Protein AF-A0A259BBX1-F1 (afdb_monomer)

Mean predicted aligned error: 19.32 Å

Secondary structure (DSSP, 8-state):
-----HHHHHHHHHHHHHHHHHHHHHHHHHHHHHHHHHHHHHHHHTTS--------------SS-S---------------------------

pLDDT: mean 70.73, std 16.95, range [48.12, 94.69]

Solvent-accessible surface area (backbone atoms only — not comparable to full-atom values): 6556 Å² total; per-residue (Å²): 141,78,90,74,48,72,68,57,56,53,54,52,51,52,51,50,43,63,75,61,31,68,69,51,52,49,59,54,44,48,59,53,44,51,56,51,49,53,51,54,48,52,64,53,42,78,78,40,85,92,73,88,82,89,82,87,81,85,77,93,78,87,86,86,79,84,78,89,74,90,82,78,92,74,91,73,88,74,86,75,84,78,88,75,80,76,88,78,87,79,78,89,128

Foldseek 3Di:
DPPDDPVVVVVVVVVVCVVCPPVNCCVVCLVVVVVVVVVVVVVVCVVPPDDDDDDDDDDPDDDPDDDDDDDDDDDDPDDDPDPPPPDDPPDDD

Sequence (93 aa):
MGSFSIWHWLVILAIVLLLFGTKRLKNLGSDLGGAIKGFKSAVKDEDKKPDDAAATGTTPDSLAHKSVDAGRVIEGEAVSRNTTQDSSNNKPS

Structure (mmCIF, N/CA/C/O backbone):
data_AF-A0A259BBX1-F1
#
_entry.id   AF-A0A259BBX1-F1
#
loop_
_atom_site.group_PDB
_atom_site.id
_atom_site.type_symbol
_atom_site.label_atom_id
_atom_site.label_alt_id
_atom_site.label_comp_id
_atom_site.label_asym_id
_atom_site.label_entity_id
_atom_site.label_seq_id
_atom_site.pdbx_PDB_ins_code
_atom_site.Cartn_x
_atom_site.Cartn_y
_atom_site.Cartn_z
_atom_site.occupancy
_atom_site.B_iso_or_equiv
_atom_site.auth_seq_id
_atom_site.auth_comp_id
_atom_site.auth_asym_id
_atom_site.auth_atom_id
_atom_site.pdbx_PDB_model_num
ATOM 1 N N . MET A 1 1 ? 13.666 -25.477 -12.564 1.00 54.44 1 MET A N 1
ATOM 2 C CA . MET A 1 1 ? 12.419 -24.701 -12.742 1.00 54.44 1 MET A CA 1
ATOM 3 C C . MET A 1 1 ? 12.339 -23.622 -11.659 1.00 54.44 1 MET A C 1
ATOM 5 O O . MET A 1 1 ? 11.619 -23.784 -10.688 1.00 54.44 1 MET A O 1
ATOM 9 N N . GLY A 1 2 ? 13.163 -22.573 -11.760 1.00 64.94 2 GLY A N 1
ATOM 10 C CA . GLY A 1 2 ? 13.292 -21.502 -10.752 1.00 64.94 2 GLY A CA 1
ATOM 11 C C . GLY A 1 2 ? 12.708 -20.179 -11.247 1.00 64.94 2 GLY A C 1
ATOM 12 O O . GLY A 1 2 ? 13.338 -19.134 -11.133 1.00 64.94 2 GLY A O 1
ATOM 13 N N . SER A 1 3 ? 11.549 -20.252 -11.898 1.00 59.09 3 SER A N 1
ATOM 14 C CA . SER A 1 3 ? 11.063 -19.241 -12.844 1.00 59.09 3 SER A CA 1
ATOM 15 C C . SER A 1 3 ? 10.522 -17.957 -12.205 1.00 59.09 3 SER A C 1
ATOM 17 O O . SER A 1 3 ? 10.198 -17.021 -12.924 1.00 59.09 3 SER A O 1
ATOM 19 N N . PHE A 1 4 ? 10.448 -17.881 -10.875 1.00 66.69 4 PHE A N 1
ATOM 20 C CA . PHE A 1 4 ? 9.910 -16.720 -10.161 1.00 66.69 4 PHE A CA 1
ATOM 21 C C . PHE A 1 4 ? 10.856 -16.292 -9.041 1.00 66.69 4 PHE A C 1
ATOM 23 O O . PHE A 1 4 ? 10.531 -16.340 -7.857 1.00 66.69 4 PHE A O 1
ATOM 30 N N . SER A 1 5 ? 12.068 -15.899 -9.439 1.00 84.25 5 SER A N 1
ATOM 31 C CA . SER A 1 5 ? 13.019 -15.222 -8.557 1.00 84.25 5 SER A CA 1
ATOM 32 C C . SER A 1 5 ? 12.358 -13.989 -7.936 1.00 84.25 5 SER A C 1
ATOM 34 O O . SER A 1 5 ? 11.617 -13.275 -8.611 1.00 84.25 5 SER A O 1
ATOM 36 N N . ILE A 1 6 ? 12.650 -13.709 -6.666 1.00 85.25 6 ILE A N 1
ATOM 37 C CA . ILE A 1 6 ? 12.172 -12.527 -5.920 1.00 85.25 6 ILE A CA 1
ATOM 38 C C . ILE A 1 6 ? 12.391 -11.224 -6.715 1.00 85.25 6 ILE A C 1
ATOM 40 O O . ILE A 1 6 ? 11.589 -10.295 -6.643 1.00 85.25 6 ILE A O 1
ATO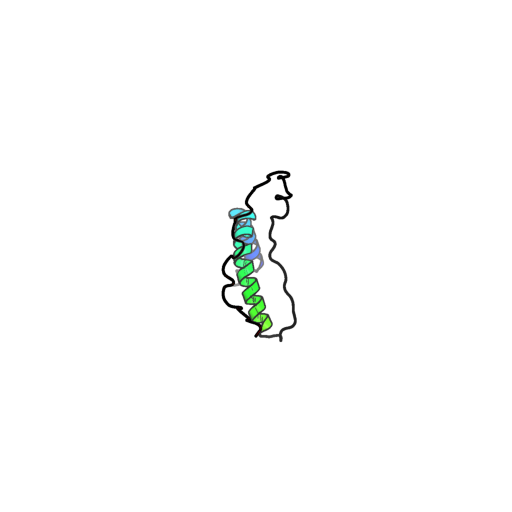M 44 N N . TRP A 1 7 ? 13.424 -11.196 -7.559 1.00 90.38 7 TRP A N 1
ATOM 45 C CA . TRP A 1 7 ? 13.702 -10.109 -8.496 1.00 90.38 7 TRP A CA 1
ATOM 46 C C . TRP A 1 7 ? 12.587 -9.836 -9.513 1.00 90.38 7 TRP A C 1
ATOM 48 O O . TRP A 1 7 ? 12.333 -8.681 -9.838 1.00 90.38 7 TRP A O 1
ATOM 58 N N . HIS A 1 8 ? 11.883 -10.863 -9.988 1.00 88.75 8 HIS A N 1
ATOM 59 C CA . HIS A 1 8 ? 10.758 -10.704 -10.911 1.00 88.75 8 HIS A CA 1
ATOM 60 C C . HIS A 1 8 ? 9.586 -9.969 -10.246 1.00 88.75 8 HIS A C 1
ATOM 62 O O . HIS A 1 8 ? 9.018 -9.044 -10.826 1.00 88.75 8 HIS A O 1
ATOM 68 N N . TRP A 1 9 ? 9.280 -10.316 -8.992 1.00 91.81 9 TRP A N 1
ATOM 69 C CA . TRP A 1 9 ? 8.228 -9.656 -8.218 1.00 91.81 9 TRP A CA 1
ATOM 70 C C . TRP A 1 9 ? 8.543 -8.184 -7.934 1.00 91.81 9 TRP A C 1
ATOM 72 O O . TRP A 1 9 ? 7.639 -7.354 -8.018 1.00 91.81 9 TRP A O 1
ATOM 82 N N . LEU A 1 10 ? 9.810 -7.833 -7.678 1.00 90.81 10 LEU A N 1
ATOM 83 C CA . LEU A 1 10 ? 10.228 -6.431 -7.527 1.00 90.81 10 LEU A CA 1
ATOM 84 C C . LEU A 1 10 ? 9.995 -5.614 -8.804 1.00 90.81 10 LEU A C 1
ATOM 86 O O . LEU A 1 10 ? 9.501 -4.489 -8.729 1.00 90.81 10 LEU A O 1
ATOM 90 N N . VAL A 1 11 ? 10.306 -6.185 -9.972 1.00 92.62 11 VAL A N 1
ATOM 91 C CA . VAL A 1 11 ? 10.105 -5.511 -11.265 1.00 92.62 11 VAL A CA 1
ATOM 92 C C . VAL A 1 11 ? 8.614 -5.321 -11.560 1.00 92.62 11 VAL A C 1
ATOM 94 O O . VAL A 1 11 ? 8.210 -4.229 -11.958 1.00 92.62 11 VAL A O 1
ATOM 97 N N . ILE A 1 12 ? 7.773 -6.328 -11.301 1.00 92.81 12 ILE A N 1
ATOM 98 C CA . ILE A 1 12 ? 6.315 -6.195 -11.467 1.00 92.81 12 ILE A CA 1
ATOM 99 C C . ILE A 1 12 ? 5.754 -5.127 -10.524 1.00 92.81 12 ILE A C 1
ATOM 101 O O . ILE A 1 12 ? 4.979 -4.273 -10.956 1.00 92.81 12 ILE A O 1
ATOM 105 N N . LEU A 1 13 ? 6.163 -5.136 -9.253 1.00 92.56 13 LEU A N 1
ATOM 106 C CA . LEU A 1 13 ? 5.703 -4.158 -8.269 1.00 92.56 13 LEU A CA 1
ATOM 107 C C . LEU A 1 13 ? 6.054 -2.726 -8.693 1.00 92.56 13 LEU A C 1
ATOM 109 O O . LEU A 1 13 ? 5.217 -1.829 -8.578 1.00 92.56 13 LEU A O 1
ATOM 113 N N . ALA A 1 14 ? 7.261 -2.519 -9.227 1.00 93.38 14 ALA A N 1
ATOM 114 C CA . ALA A 1 14 ? 7.689 -1.224 -9.745 1.00 93.38 14 ALA A CA 1
ATOM 115 C C . ALA A 1 14 ? 6.802 -0.748 -10.907 1.00 93.38 14 ALA A C 1
ATOM 117 O O . ALA A 1 14 ? 6.378 0.408 -10.923 1.00 93.38 14 ALA A O 1
ATOM 118 N N . ILE A 1 15 ? 6.463 -1.640 -11.843 1.00 94.69 15 ILE A N 1
ATOM 119 C CA . ILE A 1 15 ? 5.576 -1.320 -12.971 1.00 94.69 15 ILE A CA 1
ATOM 120 C C . ILE A 1 15 ? 4.169 -0.965 -12.468 1.00 94.69 15 ILE A C 1
ATOM 122 O O . ILE A 1 15 ? 3.611 0.050 -12.880 1.00 94.69 15 ILE A O 1
ATOM 126 N N . VAL A 1 16 ? 3.607 -1.730 -11.529 1.00 92.50 16 VAL A N 1
ATOM 127 C CA . VAL A 1 16 ? 2.286 -1.438 -10.938 1.00 92.50 16 VAL A CA 1
ATOM 128 C C . VAL A 1 16 ? 2.283 -0.075 -10.237 1.00 92.50 16 VAL A C 1
ATOM 130 O O . VAL A 1 16 ? 1.368 0.721 -10.438 1.00 92.50 16 VAL A O 1
ATOM 133 N N . LEU A 1 17 ? 3.326 0.244 -9.468 1.00 90.62 17 LEU A N 1
ATOM 134 C CA . LEU A 1 17 ? 3.494 1.552 -8.825 1.00 90.62 17 LEU A CA 1
ATOM 135 C C . LEU A 1 17 ? 3.540 2.712 -9.829 1.00 90.62 17 LEU A C 1
ATOM 137 O O . LEU A 1 17 ? 2.995 3.779 -9.545 1.00 90.62 17 LEU A O 1
ATOM 141 N N . LEU A 1 18 ? 4.175 2.511 -10.987 1.00 92.75 18 LEU A N 1
ATOM 142 C CA . LEU A 1 18 ? 4.245 3.499 -12.067 1.00 92.75 18 LEU A CA 1
ATOM 143 C C . LEU A 1 18 ? 2.892 3.678 -12.772 1.00 92.75 18 LEU A C 1
ATOM 145 O O . LEU A 1 18 ? 2.493 4.814 -13.014 1.00 92.75 18 LEU A O 1
ATOM 149 N N . LEU A 1 19 ? 2.163 2.589 -13.047 1.00 92.88 19 LEU A N 1
ATOM 150 C CA . LEU A 1 19 ? 0.847 2.633 -13.703 1.00 92.88 19 LEU A CA 1
ATOM 151 C C . LEU A 1 19 ? -0.227 3.271 -12.815 1.00 92.88 19 LEU A C 1
ATOM 153 O O . LEU A 1 19 ? -1.002 4.110 -13.269 1.00 92.88 19 LEU A O 1
ATOM 157 N N . PHE A 1 20 ? -0.281 2.873 -11.545 1.00 90.38 20 PHE A N 1
ATOM 158 C CA . PHE A 1 20 ? -1.260 3.403 -10.594 1.00 90.38 20 PHE A CA 1
ATOM 159 C C . PHE A 1 20 ? -0.838 4.769 -10.034 1.00 90.38 20 PHE A C 1
ATOM 161 O O . PHE A 1 20 ? -1.679 5.552 -9.581 1.00 90.38 20 PHE A O 1
ATOM 168 N N . GLY A 1 21 ? 0.462 5.064 -10.064 1.00 86.62 21 GLY A N 1
ATOM 169 C CA . GLY A 1 21 ? 1.064 6.225 -9.430 1.00 86.62 21 GLY A CA 1
ATOM 170 C C . GLY A 1 21 ? 1.098 6.110 -7.900 1.00 86.62 21 GLY A C 1
ATOM 171 O O . GLY A 1 21 ? 0.195 5.580 -7.245 1.00 86.62 21 GLY A O 1
ATOM 172 N N . THR A 1 22 ? 2.118 6.705 -7.281 1.00 86.56 22 THR A N 1
ATOM 173 C CA . THR A 1 22 ? 2.301 6.684 -5.815 1.00 86.56 22 THR A CA 1
ATOM 174 C C . THR A 1 22 ? 1.165 7.377 -5.053 1.00 86.56 22 THR A C 1
ATOM 176 O O . THR A 1 22 ? 0.911 7.067 -3.891 1.00 86.56 22 THR A O 1
ATOM 179 N N . LYS A 1 23 ? 0.431 8.296 -5.699 1.00 87.06 23 LYS A N 1
ATOM 180 C CA . LYS A 1 23 ? -0.692 9.022 -5.086 1.00 87.06 23 LYS A CA 1
ATOM 181 C C . LYS A 1 23 ? -1.915 8.129 -4.861 1.00 87.06 23 LYS A C 1
ATOM 183 O O . LYS A 1 23 ? -2.556 8.258 -3.822 1.00 87.06 23 LYS A O 1
ATOM 188 N N . ARG A 1 24 ? -2.245 7.218 -5.784 1.00 87.00 24 ARG A N 1
ATOM 189 C CA . ARG A 1 24 ? -3.367 6.276 -5.601 1.00 87.00 24 ARG A CA 1
ATOM 190 C C . ARG A 1 24 ? -2.999 5.171 -4.621 1.00 87.00 24 ARG A C 1
ATOM 192 O O . ARG A 1 24 ? -3.785 4.892 -3.720 1.00 87.00 24 ARG A O 1
ATOM 199 N N . LEU A 1 25 ? -1.774 4.649 -4.719 1.00 90.38 25 LEU A N 1
ATOM 200 C CA . LEU A 1 25 ? -1.291 3.625 -3.797 1.00 90.38 25 LEU A CA 1
ATOM 201 C C . LEU A 1 25 ? -1.153 4.130 -2.356 1.00 90.38 25 LEU A C 1
ATOM 203 O O . LEU A 1 25 ? -1.379 3.363 -1.435 1.00 90.38 25 LEU A O 1
ATOM 207 N N . LYS A 1 26 ? -0.840 5.414 -2.136 1.00 87.75 26 LYS A N 1
ATOM 208 C CA . LYS A 1 26 ? -0.761 5.984 -0.782 1.00 87.75 26 LYS A CA 1
ATOM 209 C C . LYS A 1 26 ? -2.128 6.201 -0.136 1.00 87.75 26 LYS A C 1
ATOM 211 O O . LYS A 1 26 ? -2.272 5.910 1.041 1.00 87.75 26 LYS A O 1
ATOM 216 N N . ASN A 1 27 ? -3.119 6.691 -0.885 1.00 87.00 27 ASN A N 1
ATOM 217 C CA . ASN A 1 27 ? -4.470 6.865 -0.341 1.00 87.00 27 ASN A CA 1
ATOM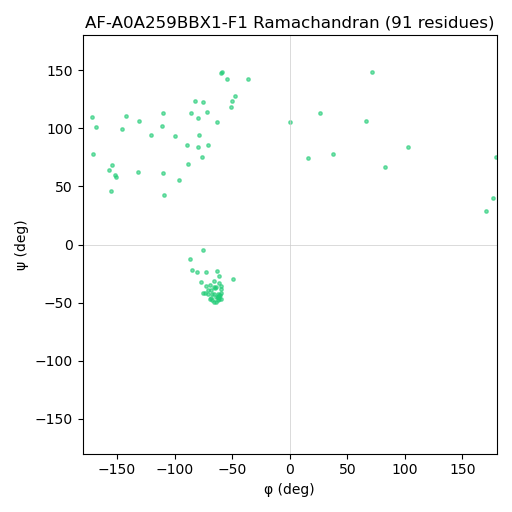 218 C C . ASN A 1 27 ? -5.098 5.502 -0.012 1.00 87.00 27 ASN A C 1
ATOM 220 O O . ASN A 1 27 ? -5.505 5.277 1.118 1.00 87.00 27 ASN A O 1
ATOM 224 N N . LEU A 1 28 ? -5.062 4.553 -0.956 1.00 90.25 28 LEU A N 1
ATOM 225 C CA . LEU A 1 28 ? -5.627 3.219 -0.736 1.00 90.25 28 LEU A CA 1
ATOM 226 C C . LEU A 1 28 ? -4.775 2.365 0.221 1.00 90.25 28 LEU A C 1
ATOM 228 O O . LEU A 1 28 ? -5.298 1.605 1.028 1.00 90.25 28 LEU A O 1
ATOM 232 N N . GLY A 1 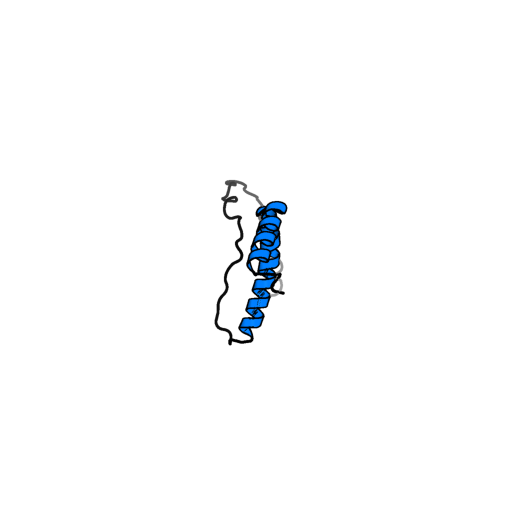29 ? -3.452 2.507 0.165 1.00 89.31 29 GLY A N 1
ATOM 233 C CA . GLY A 1 29 ? -2.519 1.817 1.052 1.00 89.31 29 GLY A CA 1
ATO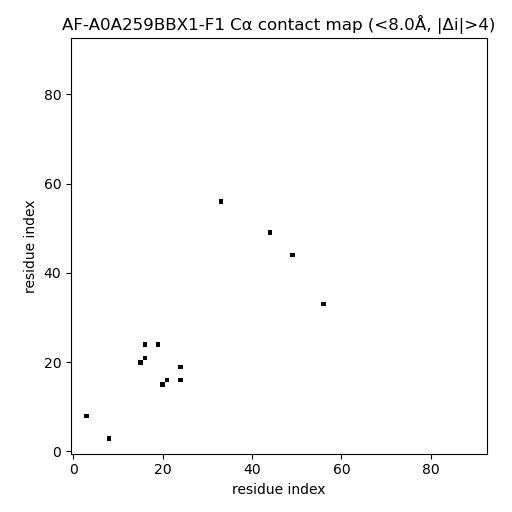M 234 C C . GLY A 1 29 ? -2.518 2.354 2.481 1.00 89.31 29 GLY A C 1
ATOM 235 O O . GLY A 1 29 ? -2.168 1.602 3.382 1.00 89.31 29 GLY A O 1
ATOM 236 N N . SER A 1 30 ? -2.928 3.604 2.720 1.00 90.00 30 SER A N 1
ATOM 237 C CA . SER A 1 30 ? -3.129 4.123 4.080 1.00 90.00 30 SER A CA 1
ATOM 238 C C . SER A 1 30 ? -4.331 3.450 4.745 1.00 90.00 30 SER A C 1
ATOM 240 O O . SER A 1 30 ? -4.205 2.957 5.864 1.00 90.00 30 SER A O 1
ATOM 242 N N . ASP A 1 31 ? -5.458 3.350 4.034 1.00 90.62 31 ASP A N 1
ATOM 243 C CA . ASP A 1 31 ? -6.676 2.714 4.555 1.00 90.62 31 ASP A CA 1
ATOM 244 C C . ASP A 1 31 ? -6.488 1.203 4.752 1.00 90.62 31 ASP A C 1
ATOM 246 O O . ASP A 1 31 ? -6.752 0.664 5.830 1.00 90.62 31 ASP A O 1
ATOM 250 N N . LEU A 1 32 ? -5.945 0.513 3.742 1.00 92.12 32 LEU A N 1
ATOM 251 C CA . LEU A 1 32 ? -5.654 -0.921 3.837 1.00 92.12 32 LEU A CA 1
ATOM 252 C C . LEU A 1 32 ? -4.521 -1.207 4.833 1.00 92.12 32 LEU A C 1
ATOM 254 O O . LEU A 1 32 ? -4.584 -2.168 5.598 1.00 92.12 32 LEU A O 1
ATOM 258 N N . GLY A 1 33 ? -3.490 -0.363 4.855 1.00 89.94 33 GLY A N 1
ATOM 259 C CA . GLY A 1 33 ? -2.355 -0.494 5.764 1.00 89.94 33 GLY A CA 1
ATOM 260 C C . GLY A 1 33 ? -2.749 -0.288 7.223 1.00 89.94 33 GLY A C 1
ATOM 261 O O . GLY A 1 33 ? -2.246 -1.007 8.085 1.00 89.94 33 GLY A O 1
ATOM 262 N N . GLY A 1 34 ? -3.680 0.626 7.508 1.00 91.88 34 GLY A N 1
ATOM 263 C CA . GLY A 1 34 ? -4.248 0.815 8.843 1.00 91.88 34 GLY A CA 1
ATOM 264 C C . GLY A 1 34 ? -4.983 -0.431 9.343 1.00 91.88 34 GLY A C 1
ATOM 265 O O . GLY A 1 34 ? -4.704 -0.903 10.447 1.00 91.88 34 GLY A O 1
ATOM 266 N N . ALA A 1 35 ? -5.845 -1.017 8.505 1.00 91.88 35 ALA A N 1
ATOM 267 C CA . ALA A 1 35 ? -6.579 -2.241 8.837 1.00 91.88 35 ALA A CA 1
ATOM 268 C C . ALA A 1 35 ? -5.638 -3.438 9.082 1.00 91.88 35 ALA A C 1
ATOM 270 O O . ALA A 1 35 ? -5.764 -4.149 10.081 1.00 91.88 35 ALA A O 1
ATOM 271 N N . ILE A 1 36 ? -4.635 -3.621 8.217 1.00 92.06 36 ILE A N 1
ATOM 272 C CA . ILE A 1 36 ? -3.647 -4.703 8.350 1.00 92.06 36 ILE A CA 1
ATOM 273 C C . ILE A 1 36 ? -2.726 -4.471 9.562 1.00 92.06 36 ILE A C 1
ATOM 275 O O . ILE A 1 36 ? -2.350 -5.432 10.235 1.00 92.06 36 ILE A O 1
ATOM 279 N N . LYS A 1 37 ? -2.380 -3.213 9.886 1.00 88.88 37 LYS A N 1
ATOM 280 C CA . LYS A 1 37 ? -1.594 -2.864 11.085 1.00 88.88 37 LYS A CA 1
ATOM 281 C C . LYS A 1 37 ? -2.343 -3.254 12.359 1.00 88.88 37 LYS A C 1
ATOM 283 O O . LYS A 1 37 ? -1.730 -3.865 13.224 1.00 88.88 37 LYS A O 1
ATOM 288 N N . GLY A 1 38 ? -3.643 -2.964 12.449 1.00 88.50 38 GLY A N 1
ATOM 289 C CA . GLY A 1 38 ? -4.485 -3.374 13.580 1.00 88.50 38 GLY A CA 1
ATOM 290 C C . GLY A 1 38 ? -4.560 -4.894 13.740 1.00 88.50 38 GLY A C 1
ATOM 291 O O . GLY A 1 38 ? -4.341 -5.400 14.837 1.00 88.50 38 GLY A O 1
ATOM 292 N N . PHE A 1 39 ? -4.756 -5.623 12.636 1.00 90.19 39 PHE A N 1
ATOM 293 C CA . PHE A 1 39 ? -4.760 -7.090 12.642 1.00 90.19 39 PHE A CA 1
ATOM 294 C C . PHE A 1 39 ? -3.413 -7.675 13.089 1.00 90.19 39 PHE A C 1
ATOM 296 O O . PHE A 1 39 ? -3.364 -8.529 13.969 1.00 90.19 39 PHE A O 1
ATOM 303 N N . LYS A 1 40 ? -2.297 -7.176 12.543 1.0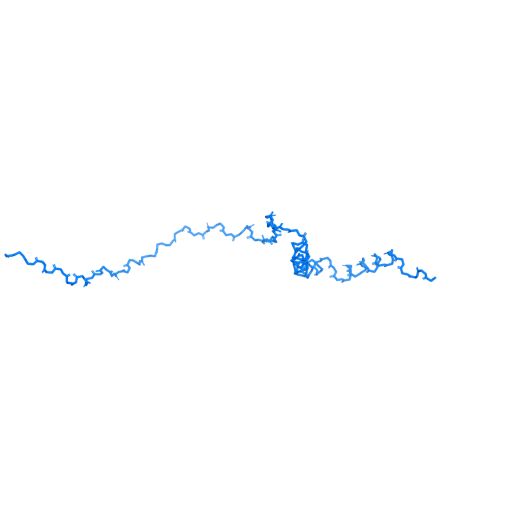0 87.44 40 LYS A N 1
ATOM 304 C CA . LYS A 1 40 ? -0.953 -7.623 12.936 1.00 87.44 40 LYS A CA 1
ATOM 305 C C . LYS A 1 40 ? -0.632 -7.286 14.391 1.00 87.44 40 LYS A C 1
ATOM 307 O O . LYS A 1 40 ? 0.064 -8.062 15.037 1.00 87.44 40 LYS A O 1
ATOM 312 N N . SER A 1 41 ? -1.083 -6.132 14.882 1.00 87.19 41 SER A N 1
ATOM 313 C CA . SER A 1 41 ? -0.937 -5.765 16.290 1.00 87.19 41 SER A CA 1
ATOM 314 C C . SER A 1 41 ? -1.723 -6.717 17.180 1.00 87.19 41 SER A C 1
ATOM 316 O O . SER A 1 41 ? -1.114 -7.279 18.073 1.00 87.19 41 SER A O 1
ATOM 318 N N . ALA A 1 42 ? -2.999 -6.979 16.883 1.00 84.50 42 ALA A N 1
ATOM 319 C CA . ALA A 1 42 ? -3.841 -7.884 17.668 1.00 84.50 42 ALA A CA 1
ATOM 320 C C . ALA A 1 42 ? -3.281 -9.315 17.718 1.00 84.50 42 ALA A C 1
ATOM 322 O O . ALA A 1 42 ? -3.125 -9.871 18.796 1.00 84.50 42 ALA A O 1
ATOM 323 N N . VAL A 1 43 ? -2.872 -9.869 16.570 1.00 86.06 43 VAL A N 1
ATOM 324 C CA . VAL A 1 43 ? -2.253 -11.208 16.502 1.00 86.06 43 VAL A CA 1
ATOM 325 C C . VAL A 1 43 ? -0.949 -11.274 17.305 1.00 86.06 43 VAL A C 1
ATOM 327 O O . VAL A 1 43 ? -0.614 -12.306 17.867 1.00 86.06 43 VAL A O 1
ATOM 330 N N . LYS A 1 44 ? -0.195 -10.173 17.369 1.00 82.62 44 LYS A N 1
ATOM 331 C CA . LYS A 1 44 ? 1.074 -10.103 18.103 1.00 82.62 44 LYS A CA 1
ATOM 332 C C . LYS A 1 44 ? 0.885 -9.789 19.598 1.00 82.62 44 LYS A C 1
ATOM 334 O O . LYS A 1 44 ? 1.791 -10.088 20.373 1.00 82.62 44 LYS A O 1
ATOM 339 N N . ASP A 1 45 ? -0.244 -9.188 19.974 1.00 72.00 45 ASP A N 1
ATOM 340 C CA . ASP A 1 45 ? -0.663 -8.923 21.360 1.00 72.00 45 ASP A CA 1
ATOM 341 C C . ASP A 1 45 ? -1.189 -10.197 22.034 1.00 72.00 45 ASP A C 1
ATOM 343 O O . ASP A 1 45 ? -0.946 -10.414 23.217 1.00 72.00 45 ASP A O 1
ATOM 347 N N . GLU A 1 46 ? -1.823 -11.108 21.286 1.00 65.06 46 GLU A N 1
ATOM 348 C CA . GLU A 1 46 ? -2.190 -12.429 21.827 1.00 65.06 46 GLU A CA 1
ATOM 349 C C . GLU A 1 46 ? -0.958 -13.248 22.261 1.00 65.06 46 GLU A C 1
ATOM 351 O O . GLU A 1 46 ? -1.037 -14.033 23.205 1.00 65.06 46 GLU A O 1
ATOM 356 N N . ASP A 1 47 ? 0.205 -12.996 21.650 1.00 65.00 47 ASP A N 1
ATOM 357 C CA . ASP A 1 47 ? 1.484 -13.611 22.025 1.00 65.00 47 ASP A CA 1
ATOM 358 C C . ASP A 1 47 ? 2.241 -12.855 23.144 1.00 65.00 47 ASP A C 1
ATOM 360 O O . ASP A 1 47 ? 3.219 -13.379 23.691 1.00 65.00 47 ASP A O 1
ATOM 364 N N . LYS A 1 48 ? 1.847 -11.621 23.502 1.00 61.50 48 LYS A N 1
ATOM 365 C CA . LYS A 1 48 ? 2.520 -10.797 24.526 1.00 61.50 48 LYS A CA 1
ATOM 366 C C . LYS A 1 48 ? 1.510 -10.008 25.365 1.00 61.50 48 LYS A C 1
ATOM 368 O O . LYS A 1 48 ? 0.933 -9.042 24.899 1.00 61.50 48 L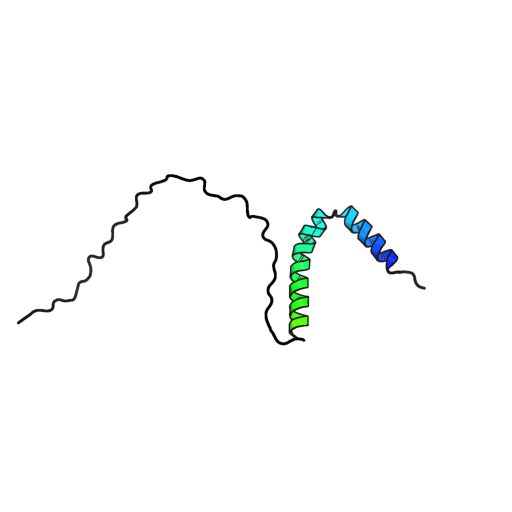YS A O 1
ATOM 373 N N . LYS A 1 49 ? 1.382 -10.409 26.637 1.00 52.66 49 LYS A N 1
ATOM 374 C CA . LYS A 1 49 ? 0.643 -9.737 27.730 1.00 52.66 49 LYS A CA 1
ATOM 375 C C . LYS A 1 49 ? 0.747 -8.189 27.649 1.00 52.66 49 LYS A C 1
ATOM 377 O O . LYS A 1 49 ? 1.828 -7.701 27.315 1.00 52.66 49 LYS A O 1
ATOM 382 N N . PRO A 1 50 ? -0.322 -7.429 27.972 1.00 54.12 50 PRO A N 1
ATOM 383 C CA . PRO A 1 50 ? -0.511 -6.076 27.478 1.00 54.12 50 PRO A CA 1
ATOM 384 C C . PRO A 1 50 ? 0.215 -5.082 28.377 1.00 54.12 50 PRO A C 1
ATOM 386 O O . PRO A 1 50 ? -0.192 -4.883 29.516 1.00 54.12 50 PRO A O 1
ATOM 389 N N . ASP A 1 51 ? 1.248 -4.439 27.849 1.00 50.34 51 ASP A N 1
ATOM 390 C CA . ASP A 1 51 ? 1.787 -3.204 28.408 1.00 50.34 51 ASP A CA 1
ATOM 391 C C . ASP A 1 51 ? 1.931 -2.207 27.247 1.00 50.34 51 ASP A C 1
ATOM 393 O O . ASP A 1 51 ? 2.760 -2.376 26.352 1.00 50.34 51 ASP A O 1
ATOM 397 N N . ASP A 1 52 ? 1.024 -1.230 27.247 1.00 58.59 52 ASP A N 1
ATOM 398 C CA . ASP A 1 52 ? 1.063 0.083 26.595 1.00 58.59 52 ASP A CA 1
ATOM 399 C C . ASP A 1 52 ? 1.926 0.278 25.330 1.00 58.59 52 ASP A C 1
ATOM 401 O O . ASP A 1 52 ? 3.146 0.403 25.408 1.00 58.59 52 ASP A O 1
ATOM 405 N N . ALA A 1 53 ? 1.280 0.528 24.179 1.00 51.91 53 ALA A N 1
ATOM 406 C CA . ALA A 1 53 ? 1.672 1.636 23.291 1.00 51.91 53 ALA A CA 1
ATOM 407 C C . ALA A 1 53 ? 0.687 1.872 22.133 1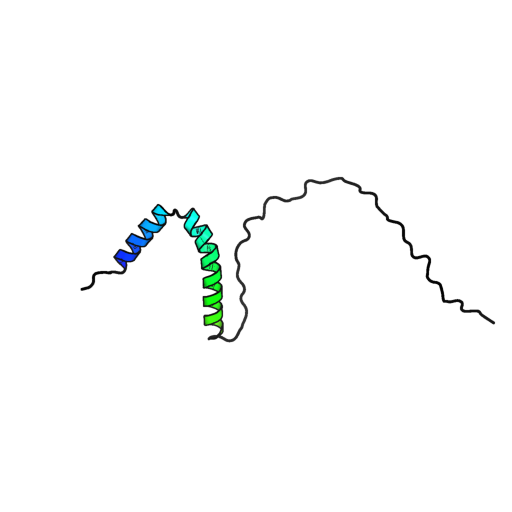.00 51.91 53 ALA A C 1
ATOM 409 O O . ALA A 1 53 ? 0.645 1.160 21.127 1.00 51.91 53 ALA A O 1
ATOM 410 N N . ALA A 1 54 ? -0.012 2.998 22.237 1.00 65.19 54 ALA A N 1
ATOM 411 C CA . ALA A 1 54 ? -0.543 3.758 21.118 1.00 65.19 54 ALA A CA 1
ATOM 412 C C . ALA A 1 54 ? 0.573 4.233 20.160 1.00 65.19 54 ALA A C 1
ATOM 414 O O . ALA A 1 54 ? 1.657 4.593 20.610 1.00 65.19 54 ALA A O 1
ATOM 415 N N . ALA A 1 55 ? 0.274 4.333 18.855 1.00 52.56 55 ALA A N 1
ATOM 416 C CA . ALA A 1 55 ? 0.865 5.339 17.957 1.00 52.56 55 ALA A CA 1
ATOM 417 C C . ALA A 1 55 ? 0.139 5.418 16.593 1.00 52.56 55 ALA A C 1
ATOM 419 O O . ALA A 1 55 ? 0.381 4.625 15.671 1.00 52.56 55 ALA A O 1
ATOM 420 N N . THR A 1 56 ? -0.707 6.448 16.504 1.00 51.19 56 THR A N 1
ATOM 421 C CA . THR A 1 56 ? -0.691 7.497 15.467 1.00 51.19 56 THR A CA 1
ATOM 422 C C . THR A 1 56 ? -1.004 7.095 14.020 1.00 51.19 56 THR A C 1
ATOM 424 O O . THR A 1 56 ? -0.160 6.565 13.298 1.00 51.19 56 THR A O 1
ATOM 427 N N . GLY A 1 57 ? -2.204 7.478 13.573 1.00 52.81 57 GLY A N 1
ATOM 428 C CA . GLY A 1 57 ? -2.515 7.825 12.186 1.00 52.81 57 GLY A CA 1
ATOM 429 C C . GLY A 1 57 ? -2.773 9.333 12.111 1.00 52.81 57 GLY A C 1
ATOM 430 O O . GLY A 1 57 ? -3.700 9.840 12.729 1.00 52.81 57 GLY A O 1
ATOM 431 N N . THR A 1 58 ? -1.882 10.043 11.431 1.00 49.56 58 THR A N 1
ATOM 432 C CA . THR A 1 58 ? -1.834 11.491 11.211 1.00 49.56 58 THR A CA 1
ATOM 433 C C . THR A 1 58 ? -3.160 12.078 10.712 1.00 49.56 58 THR A C 1
ATOM 435 O O . THR A 1 58 ? -3.628 11.702 9.644 1.00 49.56 58 THR A O 1
ATOM 438 N N . THR A 1 59 ? -3.705 13.065 11.428 1.00 49.69 59 THR A N 1
ATOM 439 C CA . THR A 1 59 ? -4.599 14.100 10.886 1.00 49.69 59 THR A CA 1
ATOM 440 C C . THR A 1 59 ? -3.742 15.161 10.187 1.00 49.69 59 THR A C 1
ATOM 442 O O . THR A 1 59 ? -3.038 15.902 10.879 1.00 49.69 59 THR A O 1
ATOM 445 N N . PRO A 1 60 ? -3.738 15.279 8.849 1.00 57.16 60 PRO A N 1
ATOM 446 C CA . PRO A 1 60 ? -3.129 16.418 8.187 1.00 57.16 60 PRO A CA 1
ATOM 447 C C . PRO A 1 60 ? -4.184 17.521 8.052 1.00 57.16 60 PRO A C 1
ATOM 449 O O . PRO A 1 60 ? -4.651 17.777 6.955 1.00 57.16 60 PRO A O 1
ATOM 452 N N . ASP A 1 61 ? -4.592 18.134 9.164 1.00 48.56 61 ASP A N 1
ATOM 453 C CA . ASP A 1 61 ? -5.277 19.435 9.128 1.00 48.56 61 ASP A CA 1
ATOM 454 C C . ASP A 1 61 ? -5.113 20.158 10.473 1.00 48.56 61 ASP A C 1
ATOM 456 O O . ASP A 1 61 ? -6.026 20.359 11.265 1.00 48.56 61 ASP A O 1
ATOM 460 N N . SER A 1 62 ? -3.865 20.480 10.791 1.00 61.94 62 SER A N 1
ATOM 461 C CA . SER A 1 62 ? -3.561 21.608 11.661 1.00 61.94 62 SER A CA 1
ATOM 462 C C . SER A 1 62 ? -2.908 22.618 10.740 1.00 61.94 62 SER A C 1
ATOM 464 O O . SER A 1 62 ? -1.783 22.354 10.327 1.00 61.94 62 SER A O 1
ATOM 466 N N . LEU A 1 63 ? -3.653 23.654 10.319 1.00 60.38 63 LEU A N 1
ATOM 467 C CA . LEU A 1 63 ? -3.171 24.977 9.865 1.00 60.38 63 LEU A CA 1
ATOM 468 C C . LEU A 1 63 ? -4.276 25.872 9.234 1.00 60.38 63 LEU A C 1
ATOM 470 O O . LEU A 1 63 ? -3.954 26.716 8.406 1.00 60.38 63 LEU A O 1
ATOM 474 N N . ALA A 1 64 ? -5.565 25.779 9.598 1.00 58.25 64 ALA A N 1
ATOM 475 C CA . ALA A 1 64 ? -6.551 26.744 9.071 1.00 58.25 64 ALA A CA 1
ATOM 476 C C . ALA A 1 64 ? -7.808 26.972 9.934 1.00 58.25 64 ALA A C 1
ATOM 478 O O . ALA A 1 64 ? -8.909 27.039 9.407 1.00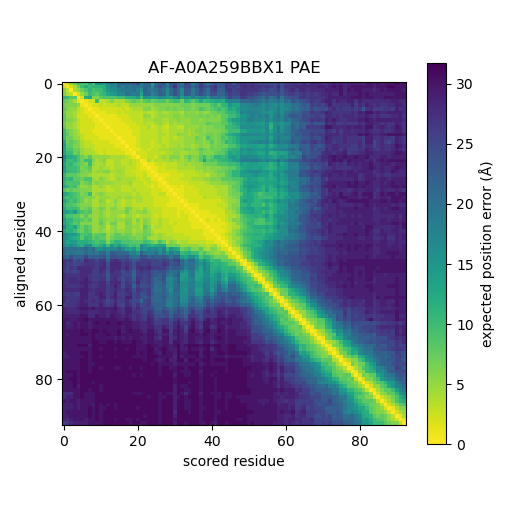 58.25 64 ALA A O 1
ATOM 479 N N . HIS A 1 65 ? -7.684 27.158 11.253 1.00 48.84 65 HIS A N 1
ATOM 480 C CA . HIS A 1 65 ? -8.742 27.879 11.981 1.00 48.84 65 HIS A CA 1
ATOM 481 C C . HIS A 1 65 ? -8.218 28.622 13.212 1.00 48.84 65 HIS A C 1
ATOM 483 O O . HIS A 1 65 ? -8.678 28.432 14.335 1.00 48.84 65 HIS A O 1
ATOM 489 N N . LYS A 1 66 ? -7.256 29.528 13.015 1.00 50.97 66 LYS A N 1
ATOM 490 C CA . LYS A 1 66 ? -6.942 30.537 14.031 1.00 50.97 66 LYS A CA 1
ATOM 491 C C . LYS A 1 66 ? -7.823 31.760 13.792 1.00 50.97 66 LYS A C 1
ATOM 493 O O . LYS A 1 66 ? -7.454 32.670 13.064 1.00 50.97 66 LYS A O 1
ATOM 498 N N . SER A 1 67 ? -9.022 31.684 14.371 1.00 52.22 67 SER A N 1
ATOM 499 C CA . SER A 1 67 ? -9.775 32.817 14.924 1.00 52.22 67 SER A CA 1
ATOM 500 C C . SER A 1 67 ? -9.685 34.138 14.142 1.00 52.22 67 SER A C 1
ATOM 502 O O . SER A 1 67 ? -9.003 35.071 14.563 1.00 52.22 67 SER A O 1
ATOM 504 N N . VAL A 1 68 ? -10.430 34.231 13.042 1.00 56.91 68 VAL A N 1
ATOM 505 C CA . VAL A 1 68 ? -11.025 35.500 12.610 1.00 56.91 68 VAL A CA 1
ATOM 506 C C . VAL A 1 68 ? -12.476 35.454 13.075 1.00 56.91 68 VAL A C 1
ATOM 508 O O . VAL A 1 68 ? -13.292 34.848 12.400 1.00 56.91 68 VAL A O 1
ATOM 511 N N . ASP A 1 69 ? -12.757 35.993 14.261 1.00 50.34 69 ASP A N 1
ATOM 512 C CA . ASP A 1 69 ? -14.010 36.706 14.568 1.00 50.34 69 ASP A CA 1
ATOM 513 C C . ASP A 1 69 ? -13.855 37.372 15.943 1.00 50.34 69 ASP A C 1
ATOM 515 O O . ASP A 1 69 ? -14.281 36.881 16.988 1.00 50.34 69 ASP A O 1
ATOM 519 N N . ALA A 1 70 ? -13.137 38.493 15.945 1.00 55.56 70 ALA A N 1
ATOM 520 C CA . ALA A 1 70 ? -13.366 39.513 16.944 1.00 55.56 70 ALA A CA 1
ATOM 521 C C . ALA A 1 70 ? -14.703 40.177 16.593 1.00 55.56 70 ALA A C 1
ATOM 523 O O . ALA A 1 70 ? -14.800 40.851 15.572 1.00 55.56 70 ALA A O 1
ATOM 524 N N . GLY A 1 71 ? -15.704 40.007 17.454 1.00 56.81 71 GLY A N 1
ATOM 525 C CA . GLY A 1 71 ? -16.886 40.861 17.468 1.00 56.81 71 GLY A CA 1
ATOM 526 C C . GLY A 1 71 ? -18.143 40.270 16.838 1.00 56.81 71 GLY A C 1
ATOM 527 O O . GLY A 1 71 ? -18.559 40.673 15.754 1.00 56.81 71 GLY A O 1
ATOM 528 N N . ARG A 1 72 ? -18.880 39.489 17.633 1.00 50.75 72 ARG A N 1
ATOM 529 C CA . ARG A 1 72 ? -20.342 39.577 17.618 1.00 50.75 72 ARG A CA 1
ATOM 530 C C . ARG A 1 72 ? -20.914 39.334 19.008 1.00 50.75 72 ARG A C 1
ATOM 532 O O . ARG A 1 72 ? -21.051 38.210 19.474 1.00 50.75 72 ARG A O 1
ATOM 539 N N . VAL A 1 73 ? -21.228 40.442 19.669 1.00 55.69 73 VAL A N 1
ATOM 540 C CA . VAL A 1 73 ? -22.217 40.498 20.741 1.00 55.69 73 VAL A CA 1
ATOM 541 C C . VAL A 1 73 ? -23.509 39.849 20.238 1.00 55.69 73 VAL A C 1
ATOM 543 O O . VAL A 1 73 ? -24.092 40.297 19.254 1.00 55.69 73 VAL A O 1
ATOM 546 N N . ILE A 1 74 ? -23.928 38.767 20.885 1.00 51.47 74 ILE A N 1
ATOM 547 C CA . ILE A 1 74 ? -25.270 38.206 20.747 1.00 51.47 74 ILE A CA 1
ATOM 548 C C . ILE A 1 74 ? -25.910 38.225 22.128 1.00 51.47 74 ILE A C 1
ATOM 550 O O . ILE A 1 74 ? -25.692 37.370 22.981 1.00 51.47 74 ILE A O 1
ATOM 554 N N . GLU A 1 75 ? -26.645 39.304 22.331 1.00 53.59 75 GLU A N 1
ATOM 555 C CA . GLU A 1 75 ? -27.665 39.478 23.344 1.00 53.59 75 GLU A CA 1
ATOM 556 C C . GLU A 1 75 ? -28.602 38.261 23.368 1.00 53.59 75 GLU A C 1
ATOM 558 O O . GLU A 1 75 ? -29.103 37.816 22.334 1.00 53.59 75 GLU A O 1
ATOM 563 N N . GLY A 1 76 ? -28.780 37.692 24.558 1.00 48.12 76 GLY A N 1
ATOM 564 C CA . GLY A 1 76 ? -29.558 36.478 24.764 1.00 48.12 76 GLY A CA 1
ATOM 565 C C . GLY A 1 76 ? -29.532 35.986 26.210 1.00 48.12 76 GLY A C 1
ATOM 566 O O . GLY A 1 76 ? -29.435 34.782 26.430 1.00 48.12 76 GLY A O 1
ATOM 567 N N . GLU A 1 77 ? -29.607 36.883 27.207 1.00 50.66 77 GLU A N 1
ATOM 568 C CA . GLU A 1 77 ? -30.025 36.477 28.560 1.00 50.66 77 GLU A CA 1
ATOM 569 C C . GLU A 1 77 ? -31.524 36.154 28.489 1.00 50.66 77 GLU A C 1
ATOM 571 O O . GLU A 1 77 ? -32.394 36.998 28.707 1.00 50.66 77 GLU A O 1
ATOM 576 N N . ALA A 1 78 ? -31.832 34.915 28.111 1.00 54.25 78 ALA A N 1
ATOM 577 C CA . ALA A 1 78 ? -33.157 34.352 28.267 1.00 54.25 78 ALA A CA 1
ATOM 578 C C . ALA A 1 78 ? -33.491 34.291 29.765 1.00 54.25 78 ALA A C 1
ATOM 580 O O . ALA A 1 78 ? -32.976 33.464 30.516 1.00 54.25 78 ALA A O 1
ATOM 581 N N . VAL A 1 79 ? -34.358 35.213 30.182 1.00 57.75 79 VAL A N 1
ATOM 582 C CA . VAL A 1 79 ? -35.536 34.963 31.023 1.00 57.75 79 VAL A CA 1
ATOM 583 C C . VAL A 1 79 ? -35.683 33.486 31.408 1.00 57.75 79 VAL A C 1
ATOM 585 O O . VAL A 1 79 ? -36.098 32.684 30.581 1.00 57.75 79 VAL A O 1
ATOM 588 N N . SER A 1 80 ? -35.377 33.145 32.663 1.00 53.78 80 SER A N 1
ATOM 589 C CA . SER A 1 80 ? -36.195 32.260 33.512 1.00 53.78 80 SER A CA 1
ATOM 590 C C . SER A 1 80 ? -35.521 32.073 34.879 1.00 53.78 80 SER A C 1
ATOM 592 O O . SER A 1 80 ? -34.933 31.036 35.187 1.00 53.78 80 SER A O 1
ATOM 594 N N . ARG A 1 81 ? -35.587 33.095 35.743 1.00 56.66 81 ARG A N 1
ATOM 595 C CA . ARG A 1 81 ? -35.340 32.906 37.182 1.00 56.66 81 ARG A CA 1
ATOM 596 C C . ARG A 1 81 ? -36.614 32.340 37.801 1.00 56.66 81 ARG A C 1
ATOM 598 O O . ARG A 1 81 ? -37.469 33.082 38.265 1.00 56.66 81 ARG A O 1
ATOM 605 N N . ASN A 1 82 ? -36.740 31.021 37.692 1.00 62.06 82 ASN A N 1
ATOM 606 C CA . ASN A 1 82 ? -37.328 30.097 38.662 1.00 62.06 82 ASN A CA 1
ATOM 607 C C . ASN A 1 82 ? -38.203 30.741 39.767 1.00 62.06 82 ASN A C 1
ATOM 609 O O . ASN A 1 82 ? -37.792 30.831 40.921 1.00 62.06 82 ASN A O 1
ATOM 613 N N . THR A 1 83 ? -39.420 31.169 39.413 1.00 64.62 83 THR A N 1
ATOM 614 C CA . THR A 1 83 ? -40.465 31.614 40.352 1.00 64.62 83 THR A CA 1
ATOM 615 C C . THR A 1 83 ? -41.428 30.466 40.653 1.00 64.62 83 THR A C 1
ATOM 617 O O . THR A 1 83 ? -42.628 30.551 40.429 1.00 64.62 83 THR A O 1
ATOM 620 N N . THR A 1 84 ? -40.907 29.333 41.117 1.00 62.50 84 THR A N 1
ATOM 621 C CA . THR A 1 84 ? -41.703 28.257 41.733 1.00 62.50 84 THR A CA 1
ATOM 622 C C . THR A 1 84 ? -40.794 27.479 42.679 1.00 62.50 84 THR A C 1
ATOM 624 O O . THR A 1 84 ? -40.440 26.330 42.447 1.00 62.50 84 THR A O 1
ATOM 627 N N . GLN A 1 85 ? -40.387 28.135 43.763 1.00 54.41 85 GLN A N 1
ATOM 628 C CA . GLN A 1 85 ? -40.052 27.438 45.003 1.00 54.41 85 GLN A CA 1
ATOM 629 C C . GLN A 1 85 ? -41.145 27.780 46.015 1.00 54.41 85 GLN A C 1
ATOM 631 O O . GLN A 1 85 ? -40.942 28.447 47.024 1.00 54.41 85 GLN A O 1
ATOM 636 N N . ASP A 1 86 ? -42.351 27.377 45.620 1.00 57.56 86 ASP A N 1
ATOM 637 C CA . ASP A 1 86 ? -43.461 27.079 46.506 1.00 57.56 86 ASP A CA 1
ATOM 638 C C . ASP A 1 86 ? -43.016 25.963 47.475 1.00 57.56 86 ASP A C 1
ATOM 640 O O . ASP A 1 86 ? -42.219 25.100 47.109 1.00 57.56 86 ASP A O 1
ATOM 644 N N . SER A 1 87 ? -43.549 25.979 48.695 1.00 58.72 87 SER A N 1
ATOM 645 C CA . SER A 1 87 ? -43.321 25.013 49.783 1.00 58.72 87 SER A CA 1
ATOM 646 C C . SER A 1 87 ? -42.071 25.197 50.656 1.00 58.72 87 SER A C 1
ATOM 648 O O . SER A 1 87 ? -41.205 24.334 50.753 1.00 58.72 87 SER A 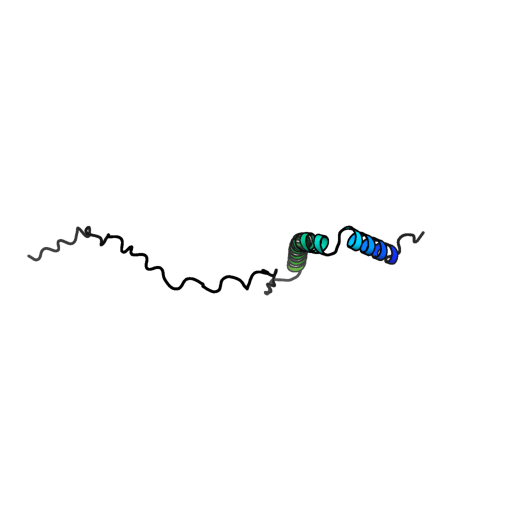O 1
ATOM 650 N N . SER A 1 88 ? -42.046 26.285 51.426 1.00 59.97 88 SER A N 1
ATOM 651 C CA . SER A 1 88 ? -41.430 26.292 52.765 1.00 59.97 88 SER A CA 1
ATOM 652 C C . SER A 1 88 ? -42.120 27.339 53.646 1.00 59.97 88 SER A C 1
ATOM 654 O O . SER A 1 88 ? -41.533 28.318 54.100 1.00 59.97 88 SER A O 1
ATOM 656 N N . ASN A 1 89 ? -43.431 27.166 53.842 1.00 60.28 89 ASN A N 1
ATOM 657 C CA . ASN A 1 89 ? -44.192 27.933 54.823 1.00 60.28 89 ASN A CA 1
ATOM 658 C C . ASN A 1 89 ? -43.886 27.376 56.222 1.00 60.28 89 ASN A C 1
ATOM 660 O O . ASN A 1 89 ? -44.671 26.623 56.796 1.00 60.28 89 ASN A O 1
ATOM 664 N N . ASN A 1 90 ? -42.703 27.698 56.745 1.00 59.56 90 ASN A N 1
ATOM 665 C CA . ASN A 1 90 ? -42.376 27.462 58.143 1.00 59.56 90 ASN A CA 1
ATOM 666 C C . ASN A 1 90 ? -43.025 28.584 58.965 1.00 59.56 90 ASN A C 1
ATOM 668 O O . ASN A 1 90 ? -42.491 29.688 59.077 1.00 59.56 90 ASN A O 1
ATOM 672 N N . LYS A 1 91 ? -44.232 28.316 59.469 1.00 55.69 91 LYS A N 1
ATOM 673 C CA . LYS A 1 91 ? -44.974 29.209 60.362 1.00 55.69 91 LYS A CA 1
ATOM 674 C C . LYS A 1 91 ? -44.359 29.144 61.768 1.00 55.69 91 LYS A C 1
ATOM 676 O O . LYS A 1 91 ? -44.353 28.062 62.349 1.00 55.69 91 LYS A O 1
ATOM 681 N N . PRO A 1 92 ? -43.912 30.270 62.351 1.00 57.19 92 PRO A N 1
ATOM 682 C CA . PRO A 1 92 ? -43.620 30.349 63.774 1.00 57.19 92 PRO A CA 1
ATOM 683 C C . PRO A 1 92 ? -44.928 30.594 64.536 1.00 57.19 92 PRO A C 1
ATOM 685 O O . PRO A 1 92 ? -45.650 31.554 64.249 1.00 57.19 92 PRO A O 1
ATOM 688 N N . SER A 1 93 ? -45.272 29.728 65.486 1.00 55.53 93 SER A N 1
ATOM 689 C CA . SER A 1 93 ? -46.211 29.996 66.589 1.00 55.53 93 SER A CA 1
ATOM 690 C C . SER A 1 93 ? -45.924 29.014 67.715 1.00 55.53 93 SER A C 1
ATOM 692 O O . SER A 1 93 ? -46.008 27.800 67.431 1.00 55.53 93 SER A O 1
#

Radius of gyration: 31.68 Å; Cα contacts (8 Å, |Δi|>4): 7; chains: 1; bounding box: 60×66×80 Å